Protein AF-A0A940A570-F1 (afdb_monomer_lite)

Secondary structure (DSSP, 8-state):
----------------HHHHHHHHHHHHHHHHGGGT--HHHHS-TTSEE---B---TTSSSPPPTTEEEEEEES-GGGS-HHHHHHHHHHHHHHHHHHSGGG-EEEEESSS--EEEEE--S-----SSSEEEEEEEEETTEEEEEEEEEEEE---BSS---SSEEEEEEEEEE--S---

pLDDT: mean 75.11, std 15.52, range [36.69, 96.06]

Foldseek 3Di:
DDDDDDDPPPPPPPQPPVNVVVVVQVQLCVLCVVLQFRCVLVDQPQWAWAPFADPDPPDPDDADSNKTWTFNAADLVVDQLVSVFVSQLSVLVRNLVQADVSWKFFFDDPVSLAGHDIDPDRDGDPDSWDKTWMWGDGPNWIKIKIKIQAKDQGDGPDPRDRITTTIMIGMDTDDDHRD

Radius of gyration: 19.51 Å; chains: 1; bounding box: 36×71×56 Å

Sequence (179 aa):
MKRILLLLVAAALVVPCSAQNKAMEKALGDKFAFAGLETAKLVPAFATEISELKTDPRSESNPMKDEAFFYTGSDITKIPAAKVQAYLQNVYAAVKKAADGGVVYKAKGYAGDQLGEQITAAPTTDKPAATVMYLYQHDGVWFNISVGHKAYYRKFTKDYGEKWIGVGITVKEMLGAVE

Structure (mmCIF, N/CA/C/O backbone):
data_AF-A0A940A570-F1
#
_entry.id   AF-A0A940A570-F1
#
loop_
_atom_site.group_PDB
_atom_site.id
_atom_site.type_symbol
_atom_site.label_atom_id
_atom_site.label_alt_id
_atom_site.label_comp_id
_atom_site.label_asym_id
_atom_site.label_entity_id
_atom_site.label_seq_id
_atom_site.pdbx_PDB_ins_code
_atom_site.Cartn_x
_atom_site.Cartn_y
_atom_site.Cartn_z
_atom_site.occupancy
_atom_site.B_iso_or_equiv
_atom_site.auth_seq_id
_atom_site.auth_comp_id
_atom_site.auth_asym_id
_atom_site.auth_atom_id
_atom_site.pdbx_PDB_model_num
ATOM 1 N N . MET A 1 1 ? 4.281 -57.295 -35.937 1.00 43.22 1 MET A N 1
ATOM 2 C CA . MET A 1 1 ? 4.458 -56.436 -34.744 1.00 43.22 1 MET A CA 1
ATOM 3 C C . MET A 1 1 ? 5.082 -55.113 -35.173 1.00 43.22 1 MET A C 1
ATOM 5 O O . MET A 1 1 ? 6.215 -55.123 -35.631 1.00 43.22 1 MET A O 1
ATOM 9 N N . LYS A 1 2 ? 4.354 -53.994 -35.079 1.00 36.69 2 LYS A N 1
ATOM 10 C CA . LYS A 1 2 ? 4.896 -52.632 -35.236 1.00 36.69 2 LYS A CA 1
ATOM 11 C C . LYS A 1 2 ? 4.314 -51.777 -34.109 1.00 36.69 2 LYS A C 1
ATOM 13 O O . LYS A 1 2 ? 3.100 -51.651 -34.005 1.00 36.69 2 LYS A O 1
ATOM 18 N N . ARG A 1 3 ? 5.188 -51.286 -33.227 1.00 46.59 3 ARG A N 1
ATOM 19 C CA . ARG A 1 3 ? 4.866 -50.368 -32.128 1.00 46.59 3 ARG A CA 1
ATOM 20 C C . ARG A 1 3 ? 4.733 -48.965 -32.719 1.00 46.59 3 ARG A C 1
ATOM 22 O O . ARG A 1 3 ? 5.679 -48.503 -33.348 1.00 46.59 3 ARG A O 1
ATOM 29 N N . ILE A 1 4 ? 3.600 -48.300 -32.513 1.00 49.91 4 ILE A N 1
ATOM 30 C CA . ILE A 1 4 ? 3.488 -46.852 -32.711 1.00 49.91 4 ILE A CA 1
ATOM 31 C C . ILE A 1 4 ? 3.259 -46.252 -31.331 1.00 49.91 4 ILE A C 1
ATOM 33 O O . ILE A 1 4 ? 2.226 -46.458 -30.699 1.00 49.91 4 ILE A O 1
ATOM 37 N N . LEU A 1 5 ? 4.303 -45.584 -30.857 1.00 45.69 5 LEU A N 1
ATOM 38 C CA . LEU A 1 5 ? 4.315 -44.761 -29.663 1.00 45.69 5 LEU A CA 1
ATOM 39 C C . LEU A 1 5 ? 3.552 -43.471 -30.004 1.00 45.69 5 LEU A C 1
ATOM 41 O O . LEU A 1 5 ? 4.035 -42.665 -30.797 1.00 45.69 5 LEU A O 1
ATOM 45 N N . LEU A 1 6 ? 2.350 -43.290 -29.458 1.00 45.78 6 LEU A N 1
ATOM 46 C CA . LEU A 1 6 ? 1.647 -42.009 -29.519 1.00 45.78 6 LEU A CA 1
ATOM 47 C C . LEU A 1 6 ? 2.243 -41.092 -28.447 1.00 45.78 6 LEU A C 1
ATOM 49 O O . LEU A 1 6 ? 2.016 -41.275 -27.253 1.00 45.78 6 LEU A O 1
ATOM 53 N N . LEU A 1 7 ? 3.054 -40.135 -28.900 1.00 43.00 7 LEU A N 1
ATOM 54 C CA . LEU A 1 7 ? 3.522 -39.003 -28.109 1.00 43.00 7 LEU A CA 1
ATOM 55 C C . LEU A 1 7 ? 2.316 -38.168 -27.661 1.00 43.00 7 LEU A C 1
ATOM 57 O O . LEU A 1 7 ? 1.596 -37.608 -28.486 1.00 43.00 7 LEU A O 1
ATOM 61 N N . LEU A 1 8 ? 2.124 -38.065 -26.347 1.00 44.16 8 LEU A N 1
ATOM 62 C CA . LEU A 1 8 ? 1.269 -37.054 -25.739 1.00 44.16 8 LEU A CA 1
ATOM 63 C C . LEU A 1 8 ? 1.893 -35.683 -26.013 1.00 44.16 8 LEU A C 1
ATOM 65 O O . LEU A 1 8 ? 2.905 -35.318 -25.416 1.00 44.16 8 LEU A O 1
ATOM 69 N N . VAL A 1 9 ? 1.291 -34.922 -26.925 1.00 46.56 9 VAL A N 1
ATOM 70 C CA . VAL A 1 9 ? 1.522 -33.481 -27.006 1.00 46.56 9 VAL A CA 1
ATOM 71 C C . VAL A 1 9 ? 0.970 -32.899 -25.712 1.00 46.56 9 VAL A C 1
ATOM 73 O O . VAL A 1 9 ? -0.244 -32.819 -25.525 1.00 46.56 9 VAL A O 1
ATOM 76 N N . ALA A 1 10 ? 1.863 -32.532 -24.795 1.00 44.78 10 ALA A N 1
ATOM 77 C CA . ALA A 1 10 ? 1.522 -31.646 -23.700 1.00 44.78 10 ALA A CA 1
ATOM 78 C C . ALA A 1 10 ? 1.070 -30.327 -24.333 1.00 44.78 10 ALA A C 1
ATOM 80 O O . ALA A 1 10 ? 1.887 -29.500 -24.737 1.00 44.78 10 ALA A O 1
ATOM 81 N N . ALA A 1 11 ? -0.243 -30.165 -24.486 1.00 43.38 11 ALA A N 1
ATOM 82 C CA . ALA A 1 11 ? -0.837 -28.874 -24.745 1.00 43.38 11 ALA A CA 1
ATOM 83 C C . ALA A 1 11 ? -0.485 -28.004 -23.539 1.00 43.38 11 ALA A C 1
ATOM 85 O O . ALA A 1 11 ? -1.111 -28.096 -22.483 1.00 43.38 11 ALA A O 1
ATOM 86 N N . ALA A 1 12 ? 0.568 -27.201 -23.682 1.00 47.56 12 ALA A N 1
ATOM 87 C CA . ALA A 1 12 ? 0.763 -26.036 -22.848 1.00 47.56 12 ALA A CA 1
ATOM 88 C C . ALA A 1 12 ? -0.501 -25.192 -23.029 1.00 47.56 12 ALA A C 1
ATOM 90 O O . ALA A 1 12 ? -0.693 -24.550 -24.061 1.00 47.56 12 ALA A O 1
ATOM 91 N N . LEU A 1 13 ? -1.417 -25.310 -22.068 1.00 45.25 13 LEU A N 1
ATOM 92 C CA . LEU A 1 13 ? -2.619 -24.505 -21.975 1.00 45.25 13 LEU A CA 1
ATOM 93 C C . LEU A 1 13 ? -2.161 -23.051 -21.936 1.00 45.25 13 LEU A C 1
ATOM 95 O O . LEU A 1 13 ? -1.682 -22.563 -20.914 1.00 45.25 13 LEU A O 1
ATOM 99 N N . VAL A 1 14 ? -2.268 -22.378 -23.079 1.00 50.41 14 VAL A N 1
A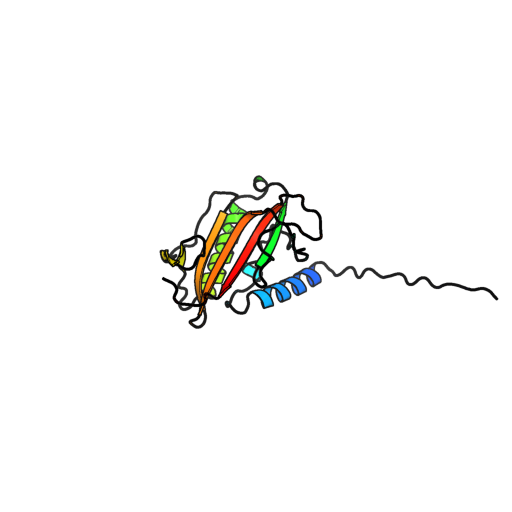TOM 100 C CA . VAL A 1 14 ? -2.127 -20.933 -23.183 1.00 50.41 14 VAL A CA 1
ATOM 101 C C . VAL A 1 14 ? -3.327 -20.364 -22.443 1.00 50.41 14 VAL A C 1
ATOM 103 O O . VAL A 1 14 ? -4.406 -20.204 -23.010 1.00 50.41 14 VAL A O 1
ATOM 106 N N . VAL A 1 15 ? -3.178 -20.156 -21.136 1.00 50.56 15 VAL A N 1
ATOM 107 C CA . VAL A 1 15 ? -4.198 -19.473 -20.352 1.00 50.56 15 VAL A CA 1
ATOM 108 C C . VAL A 1 15 ? -4.300 -18.065 -20.940 1.00 50.56 15 VAL A C 1
ATOM 110 O O . VAL A 1 15 ? -3.288 -17.361 -20.997 1.00 50.56 15 VAL A O 1
ATOM 113 N N . PRO A 1 16 ? -5.473 -17.640 -21.438 1.00 54.00 16 PRO A N 1
ATOM 114 C CA . PRO A 1 16 ? -5.619 -16.292 -21.956 1.00 54.00 16 PRO A CA 1
ATOM 115 C C . PRO A 1 16 ? -5.261 -15.296 -20.848 1.00 54.00 16 PRO A C 1
ATOM 117 O O . PRO A 1 16 ? -5.681 -15.452 -19.703 1.00 54.00 16 PRO A O 1
ATOM 120 N N . CYS A 1 17 ? -4.492 -14.264 -21.197 1.00 50.47 17 CYS A N 1
ATOM 121 C CA . CYS A 1 17 ? -3.966 -13.257 -20.267 1.00 50.47 17 CYS A CA 1
ATOM 122 C C . CYS A 1 17 ? -5.061 -12.644 -19.361 1.00 50.47 17 CYS A C 1
ATOM 124 O O . CYS A 1 17 ? -4.836 -12.360 -18.189 1.00 50.47 17 CYS A O 1
ATOM 126 N N . SER A 1 18 ? -6.298 -12.537 -19.862 1.00 56.06 18 SER A N 1
ATOM 127 C CA . SER A 1 18 ? -7.466 -12.092 -19.091 1.00 56.06 18 SER A CA 1
ATOM 128 C C . SER A 1 18 ? -7.918 -13.075 -18.001 1.00 56.06 18 SER A C 1
ATOM 130 O O . SER A 1 18 ? -8.376 -12.642 -16.945 1.00 56.06 18 SER A O 1
ATOM 132 N N . ALA A 1 19 ? -7.793 -14.385 -18.221 1.00 58.69 19 ALA A N 1
ATOM 133 C CA . ALA A 1 19 ? -8.093 -15.406 -17.219 1.00 58.69 19 ALA A CA 1
ATOM 134 C C . ALA A 1 19 ? -6.992 -15.493 -16.154 1.00 58.69 19 ALA A C 1
ATOM 136 O O . ALA A 1 19 ? -7.302 -15.659 -14.975 1.00 58.69 19 ALA A O 1
ATOM 137 N N . GLN A 1 20 ? -5.729 -15.304 -16.550 1.00 55.19 20 GLN A N 1
ATOM 138 C CA . GLN A 1 20 ? -4.604 -15.213 -15.618 1.00 55.19 20 GLN A CA 1
ATOM 139 C C . GLN A 1 20 ? -4.742 -13.987 -14.702 1.00 55.19 20 GLN A C 1
ATOM 141 O O . GLN A 1 20 ? -4.625 -14.130 -13.488 1.00 55.19 20 GLN A O 1
ATOM 146 N N . ASN A 1 21 ? -5.103 -12.822 -15.253 1.00 56.97 21 ASN A N 1
ATOM 147 C CA . ASN A 1 21 ? -5.333 -11.609 -14.462 1.00 56.97 21 ASN A CA 1
ATOM 148 C C . ASN A 1 21 ? -6.483 -11.775 -13.462 1.00 56.97 21 ASN A C 1
ATOM 150 O O . ASN A 1 21 ? -6.321 -11.428 -12.301 1.00 56.97 21 ASN A O 1
ATOM 154 N N . LYS A 1 22 ? -7.612 -12.376 -13.861 1.00 61.47 22 LYS A N 1
ATOM 155 C CA . LYS A 1 22 ? -8.738 -12.617 -12.938 1.00 61.47 22 LYS A CA 1
ATOM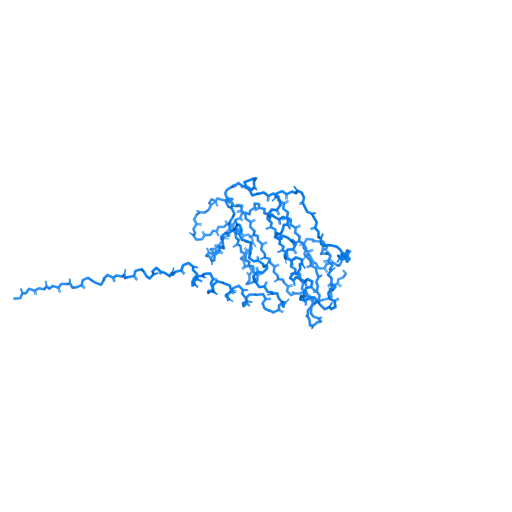 156 C C . LYS A 1 22 ? -8.403 -13.603 -11.818 1.00 61.47 22 LYS A C 1
ATOM 158 O O . LYS A 1 22 ? -8.814 -13.406 -10.677 1.00 61.47 22 LYS A O 1
ATOM 163 N N . ALA A 1 23 ? -7.680 -14.679 -12.131 1.00 64.31 23 ALA A N 1
ATOM 164 C CA . ALA A 1 23 ? -7.249 -15.645 -11.120 1.00 64.31 23 ALA A CA 1
ATOM 165 C C . ALA A 1 23 ? -6.284 -15.003 -10.107 1.00 64.31 23 ALA A C 1
ATOM 167 O O . ALA A 1 23 ? -6.372 -15.264 -8.909 1.00 64.31 23 ALA A O 1
ATOM 168 N N . MET A 1 24 ? -5.410 -14.124 -10.592 1.00 63.41 24 MET A N 1
ATOM 169 C CA . MET A 1 24 ? -4.444 -13.371 -9.800 1.00 63.41 24 MET A CA 1
ATOM 170 C C . MET A 1 24 ? -5.109 -12.290 -8.937 1.00 63.41 24 MET A C 1
ATOM 172 O O . MET A 1 24 ? -4.829 -12.204 -7.745 1.00 63.41 24 MET A O 1
ATOM 176 N N . GLU A 1 25 ? -6.070 -11.544 -9.492 1.00 64.88 25 GLU A N 1
ATOM 177 C CA . GLU A 1 25 ? -6.907 -10.592 -8.749 1.00 64.88 25 GLU A CA 1
ATOM 178 C C . GLU A 1 25 ? -7.621 -11.265 -7.574 1.00 64.88 25 GLU A C 1
ATOM 180 O O . GLU A 1 25 ? -7.672 -10.693 -6.483 1.00 64.88 25 GLU A O 1
ATOM 185 N N . LYS A 1 26 ? -8.122 -12.493 -7.776 1.00 66.88 26 LYS A N 1
ATOM 186 C CA . LYS A 1 26 ? -8.740 -13.298 -6.718 1.00 66.88 26 LYS A CA 1
ATOM 187 C C . LYS A 1 26 ? -7.722 -13.741 -5.663 1.00 66.88 26 LYS A C 1
ATOM 189 O O . LYS A 1 26 ? -7.975 -13.551 -4.482 1.00 66.88 26 LYS A O 1
ATOM 194 N N . ALA A 1 27 ? -6.567 -14.269 -6.073 1.00 74.06 27 ALA A N 1
ATOM 195 C CA . ALA A 1 27 ? -5.537 -14.737 -5.143 1.00 74.06 27 ALA A CA 1
ATOM 196 C C . ALA A 1 27 ? -4.946 -13.602 -4.291 1.00 74.06 27 ALA A C 1
ATOM 198 O O . ALA A 1 27 ? -4.737 -13.778 -3.095 1.00 74.06 27 ALA A O 1
ATOM 199 N N . LEU A 1 28 ? -4.703 -12.427 -4.880 1.00 73.56 28 LEU A N 1
ATOM 200 C CA . LEU A 1 28 ? -4.370 -11.224 -4.117 1.00 73.56 28 LEU A CA 1
ATOM 201 C C . LEU A 1 28 ? -5.545 -10.781 -3.243 1.00 73.56 28 LEU A C 1
ATOM 203 O O . LEU A 1 28 ? -5.323 -10.290 -2.140 1.00 73.56 28 LEU A O 1
ATOM 207 N N . GLY A 1 29 ? -6.780 -10.915 -3.746 1.00 75.25 29 GLY A N 1
ATOM 208 C CA . GLY A 1 29 ? -8.014 -10.594 -3.024 1.00 75.25 29 GLY A CA 1
ATOM 209 C C . GLY A 1 29 ? -8.040 -11.287 -1.679 1.00 75.25 29 GLY A C 1
ATOM 210 O O . GLY A 1 29 ? -8.153 -10.641 -0.641 1.00 75.25 29 GLY A O 1
ATOM 211 N N . ASP A 1 30 ? -7.793 -12.589 -1.711 1.00 79.88 30 ASP A N 1
ATOM 212 C CA . ASP A 1 30 ? -7.731 -13.432 -0.526 1.00 79.88 30 ASP A CA 1
ATOM 213 C C . ASP A 1 30 ? -6.593 -13.016 0.432 1.00 79.88 30 ASP A C 1
ATOM 215 O O . ASP A 1 30 ? -6.745 -13.150 1.645 1.00 79.88 30 ASP A O 1
ATOM 219 N N . LYS A 1 31 ? -5.474 -12.462 -0.073 1.00 80.44 31 LYS A N 1
ATOM 220 C CA . LYS A 1 31 ? -4.357 -11.991 0.773 1.00 80.44 31 LYS A CA 1
ATOM 221 C C . LYS A 1 31 ? -4.689 -10.752 1.591 1.00 80.44 31 LYS A C 1
ATOM 223 O O . LYS A 1 31 ? -4.107 -10.602 2.652 1.00 80.44 31 LYS A O 1
ATOM 228 N N . PHE A 1 32 ? -5.548 -9.856 1.106 1.00 88.00 32 PHE A N 1
ATOM 229 C CA . PHE A 1 32 ? -5.794 -8.556 1.752 1.00 88.00 32 PHE A CA 1
ATOM 230 C C . PHE A 1 32 ? -7.240 -8.358 2.218 1.00 88.00 32 PHE A C 1
ATOM 232 O O . PHE A 1 32 ? -7.543 -7.347 2.853 1.00 88.00 32 PHE A O 1
ATOM 239 N N . ALA A 1 33 ? -8.124 -9.324 1.948 1.00 88.12 33 ALA A N 1
ATOM 240 C CA . ALA A 1 33 ? -9.530 -9.277 2.342 1.00 88.12 33 ALA A CA 1
ATOM 241 C C . ALA A 1 33 ? -9.722 -9.086 3.852 1.00 88.12 33 ALA A C 1
ATOM 243 O O . ALA A 1 33 ? -10.652 -8.397 4.257 1.00 88.12 33 ALA A O 1
ATOM 244 N N . PHE A 1 34 ? -8.822 -9.638 4.674 1.00 88.31 34 PHE A N 1
ATOM 245 C CA . PHE A 1 34 ? -8.877 -9.504 6.134 1.00 88.31 34 PHE A CA 1
ATOM 246 C C . PHE A 1 34 ? -8.730 -8.053 6.625 1.00 88.31 34 PHE A C 1
ATOM 248 O O . PHE A 1 34 ? -9.115 -7.753 7.747 1.00 88.31 34 PHE A O 1
ATOM 255 N N . ALA A 1 35 ? -8.185 -7.162 5.792 1.00 90.38 35 ALA A N 1
ATOM 256 C CA . ALA A 1 35 ? -7.993 -5.748 6.095 1.00 90.38 35 ALA A CA 1
ATOM 257 C C . ALA A 1 35 ? -8.973 -4.839 5.320 1.00 90.38 35 ALA A C 1
ATOM 259 O O . ALA A 1 35 ? -8.769 -3.630 5.228 1.00 90.38 35 ALA A O 1
ATOM 260 N N . GLY A 1 36 ? -10.004 -5.416 4.690 1.00 89.81 36 GLY A N 1
ATOM 261 C CA . GLY A 1 36 ? -11.023 -4.668 3.946 1.00 89.81 36 GLY A CA 1
ATOM 262 C C . GLY A 1 36 ? -10.545 -4.061 2.620 1.00 89.81 36 GLY A C 1
ATOM 263 O O . GLY A 1 36 ? -11.228 -3.210 2.046 1.00 89.81 36 GLY A O 1
ATOM 264 N N . LEU A 1 37 ? -9.373 -4.460 2.110 1.00 91.44 37 LEU A N 1
ATOM 265 C CA . LEU A 1 37 ? -8.761 -3.823 0.942 1.00 91.44 37 LEU A CA 1
ATOM 266 C C . LEU A 1 37 ? -9.160 -4.476 -0.388 1.00 91.44 37 LEU A C 1
ATOM 268 O O . LEU A 1 37 ? -8.940 -5.662 -0.629 1.00 91.44 37 LEU A O 1
ATOM 272 N N . GLU A 1 38 ? -9.656 -3.650 -1.312 1.00 84.31 38 GLU A N 1
ATOM 273 C CA . GLU A 1 38 ? -9.938 -4.051 -2.693 1.00 84.31 38 GLU A CA 1
ATOM 274 C C . GLU A 1 38 ? -8.667 -4.104 -3.548 1.00 84.31 38 GLU A C 1
ATOM 276 O O . GLU A 1 38 ? -7.980 -3.102 -3.773 1.00 84.31 38 GLU A O 1
ATOM 281 N N . THR A 1 39 ? -8.390 -5.264 -4.134 1.00 80.12 39 THR A N 1
ATOM 282 C CA . THR A 1 39 ? -7.121 -5.510 -4.831 1.00 80.12 39 THR A CA 1
ATOM 283 C C . THR A 1 39 ? -6.954 -4.801 -6.150 1.00 80.12 39 THR A C 1
ATOM 285 O O . THR A 1 39 ? -5.831 -4.433 -6.489 1.00 80.12 39 THR A O 1
ATOM 288 N N . ALA A 1 40 ? -8.043 -4.499 -6.855 1.00 79.19 40 ALA A N 1
ATOM 289 C CA . ALA A 1 40 ? -7.986 -3.709 -8.083 1.00 79.19 40 ALA A CA 1
ATOM 290 C C . ALA A 1 40 ? -7.322 -2.333 -7.870 1.00 79.19 40 ALA A C 1
ATOM 292 O O . ALA A 1 40 ? -6.810 -1.735 -8.814 1.00 79.19 40 ALA A O 1
ATOM 293 N N . LYS A 1 41 ? -7.317 -1.817 -6.632 1.00 83.56 41 LYS A N 1
ATOM 294 C CA . LYS A 1 41 ? -6.649 -0.561 -6.267 1.00 83.56 41 LYS A CA 1
ATOM 295 C C . LYS A 1 41 ? -5.196 -0.743 -5.832 1.00 83.56 41 LYS A C 1
ATOM 297 O O . LYS A 1 41 ? -4.435 0.222 -5.878 1.00 83.56 41 LYS A O 1
ATOM 302 N N . LEU A 1 42 ? -4.826 -1.956 -5.428 1.00 86.25 42 LEU A N 1
ATOM 303 C CA . LEU A 1 42 ? -3.485 -2.320 -4.975 1.00 86.25 42 LEU A CA 1
ATOM 304 C C . LEU A 1 42 ? -2.600 -2.842 -6.110 1.00 86.25 42 LEU A C 1
ATOM 306 O O . L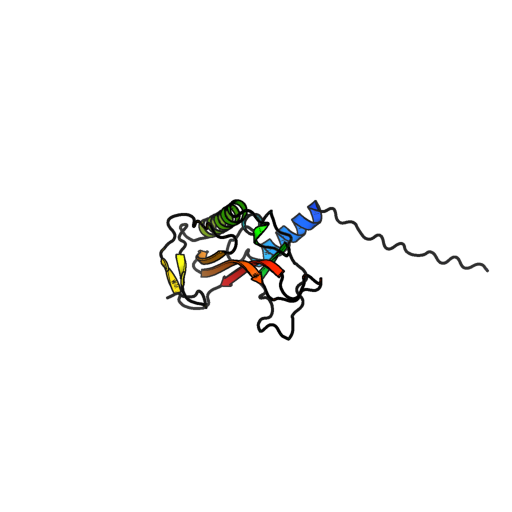EU A 1 42 ? -1.386 -2.809 -5.977 1.00 86.25 42 LEU A O 1
ATOM 310 N N . VAL A 1 43 ? -3.164 -3.289 -7.235 1.00 85.94 43 VAL A N 1
ATOM 311 C CA . VAL A 1 43 ? -2.371 -3.724 -8.394 1.00 85.94 43 VAL A CA 1
ATOM 312 C C . VAL A 1 43 ? -1.937 -2.508 -9.229 1.00 85.94 43 VAL A C 1
ATOM 314 O O . VAL A 1 43 ? -2.777 -1.852 -9.852 1.00 85.94 43 VAL A O 1
ATOM 317 N N . PRO A 1 44 ? -0.634 -2.178 -9.301 1.00 86.75 44 PRO A N 1
ATOM 318 C CA . PRO A 1 44 ? -0.151 -1.115 -10.177 1.00 86.75 44 PRO A CA 1
ATOM 319 C C . PRO A 1 44 ? -0.263 -1.518 -11.656 1.00 86.75 44 PRO A C 1
ATOM 321 O O . PRO A 1 44 ? 0.423 -2.422 -12.124 1.00 86.75 44 PRO A O 1
ATOM 324 N N . ALA A 1 45 ? -1.049 -0.772 -12.439 1.00 85.06 45 ALA A N 1
ATOM 325 C CA . ALA A 1 45 ? -1.261 -1.025 -13.874 1.00 85.06 45 ALA A CA 1
ATOM 326 C C . ALA A 1 45 ? 0.004 -0.901 -14.757 1.00 85.06 45 ALA A C 1
ATOM 328 O O . ALA A 1 45 ? -0.027 -1.217 -15.944 1.00 85.06 45 ALA A O 1
ATOM 329 N N . PHE A 1 46 ? 1.108 -0.390 -14.208 1.00 83.62 46 PHE A N 1
ATOM 330 C CA . PHE A 1 46 ? 2.392 -0.229 -14.899 1.00 83.62 46 PHE A CA 1
ATOM 331 C C . PHE A 1 46 ? 3.434 -1.285 -14.503 1.00 83.62 46 PHE A C 1
ATOM 333 O O . PHE A 1 46 ? 4.597 -1.148 -14.879 1.00 83.62 46 PHE A O 1
ATOM 340 N N . ALA A 1 47 ? 3.046 -2.303 -13.738 1.00 83.44 47 ALA A N 1
ATOM 341 C CA . ALA A 1 47 ? 3.944 -3.345 -13.264 1.00 83.44 47 ALA A CA 1
ATOM 342 C C . ALA A 1 47 ? 3.381 -4.741 -13.561 1.00 83.44 47 ALA A C 1
ATOM 344 O O . ALA A 1 47 ? 2.204 -4.909 -13.870 1.00 83.44 47 ALA A O 1
ATOM 345 N N . THR A 1 48 ? 4.235 -5.753 -13.464 1.00 81.56 48 THR A N 1
ATOM 346 C CA . THR A 1 48 ? 3.864 -7.168 -13.587 1.00 81.56 48 THR A CA 1
ATOM 347 C C . THR A 1 48 ? 4.004 -7.835 -12.230 1.00 81.56 48 THR A C 1
ATOM 349 O O . THR A 1 48 ? 5.084 -7.773 -11.650 1.00 81.56 48 THR A O 1
ATOM 352 N N . GLU A 1 49 ? 2.955 -8.473 -11.715 1.00 76.19 49 GLU A N 1
ATOM 353 C CA . GLU A 1 49 ? 3.056 -9.204 -10.447 1.00 76.19 49 GLU A CA 1
ATOM 354 C C . GLU A 1 49 ? 4.118 -10.307 -10.514 1.00 76.19 49 GLU A C 1
ATOM 356 O O . GLU A 1 49 ? 4.293 -10.978 -11.535 1.00 76.19 49 GLU A O 1
ATOM 361 N N . ILE A 1 50 ? 4.823 -10.494 -9.402 1.00 75.88 50 ILE A N 1
ATOM 362 C CA . ILE A 1 50 ? 5.776 -11.576 -9.207 1.00 75.88 50 ILE A CA 1
ATOM 363 C C . ILE A 1 50 ? 5.180 -12.562 -8.201 1.00 75.88 50 ILE A C 1
ATOM 365 O O . ILE A 1 50 ? 5.296 -12.392 -6.989 1.00 75.88 50 ILE A O 1
ATOM 369 N N . SER A 1 51 ? 4.536 -13.607 -8.711 1.00 62.66 51 SER A N 1
ATOM 370 C CA . SER A 1 51 ? 3.869 -14.633 -7.899 1.00 62.66 51 SER A CA 1
ATOM 371 C C . SER A 1 51 ? 4.804 -15.761 -7.437 1.00 62.66 51 SER A C 1
ATOM 373 O O . SER A 1 51 ? 4.457 -16.525 -6.542 1.00 62.66 51 SER A O 1
ATOM 375 N N . GLU A 1 52 ? 6.002 -15.873 -8.019 1.00 63.38 52 GLU A N 1
ATOM 376 C CA . GLU A 1 52 ? 6.939 -16.983 -7.794 1.00 63.38 52 GLU A CA 1
ATOM 377 C C . GLU A 1 52 ? 8.157 -16.559 -6.958 1.00 63.38 52 GLU A C 1
ATOM 379 O O . GLU A 1 52 ? 9.310 -16.591 -7.409 1.00 63.38 52 GLU A O 1
ATOM 384 N N . LEU A 1 53 ? 7.908 -16.140 -5.720 1.00 58.22 53 LEU A N 1
ATOM 385 C CA . LEU A 1 53 ? 8.964 -15.878 -4.745 1.00 58.22 53 LEU A CA 1
ATOM 386 C C . LEU A 1 53 ? 9.673 -17.188 -4.378 1.00 58.22 53 LEU A C 1
ATOM 388 O O . LEU A 1 53 ? 9.038 -18.141 -3.931 1.00 58.22 53 LEU A O 1
ATOM 392 N N . LYS A 1 54 ? 11.001 -17.224 -4.520 1.00 52.66 54 LYS A N 1
ATOM 393 C CA . LYS A 1 54 ? 11.822 -18.200 -3.798 1.00 52.66 54 LYS A CA 1
ATOM 394 C C . LYS A 1 54 ? 12.311 -17.528 -2.533 1.00 52.66 54 LYS A C 1
ATOM 396 O O . LYS A 1 54 ? 12.763 -16.390 -2.567 1.00 52.66 54 LYS A O 1
ATOM 401 N N . THR A 1 55 ? 12.267 -18.244 -1.426 1.00 50.09 55 THR A N 1
ATOM 402 C CA . THR A 1 55 ? 13.012 -17.863 -0.233 1.00 50.09 55 THR A CA 1
ATOM 403 C C . THR A 1 55 ? 14.506 -17.830 -0.580 1.00 50.09 55 THR A C 1
ATOM 405 O O . THR A 1 55 ? 15.090 -18.867 -0.897 1.00 50.09 55 THR A O 1
ATOM 408 N N . ASP A 1 56 ? 15.128 -16.639 -0.598 1.00 44.66 56 ASP A N 1
ATOM 409 C CA . ASP A 1 56 ? 16.593 -16.535 -0.621 1.00 44.66 56 ASP A CA 1
ATOM 410 C C . ASP A 1 56 ? 17.085 -16.822 0.803 1.00 44.66 56 ASP A C 1
ATOM 412 O O . ASP A 1 56 ? 16.768 -16.040 1.702 1.00 44.66 56 ASP A O 1
ATOM 416 N N . PRO A 1 57 ? 17.872 -17.885 1.037 1.00 43.94 57 PRO A N 1
ATOM 417 C CA . PRO A 1 57 ? 18.431 -18.174 2.357 1.00 43.94 57 PRO A CA 1
ATOM 418 C C . PRO A 1 57 ? 19.392 -17.085 2.872 1.00 43.94 57 PRO A C 1
ATOM 420 O O . PRO A 1 57 ? 19.781 -17.126 4.034 1.00 43.94 57 PRO A O 1
ATOM 423 N N . ARG A 1 58 ? 19.788 -16.118 2.029 1.00 43.97 58 ARG A N 1
ATOM 424 C CA . ARG A 1 58 ? 20.599 -14.945 2.398 1.00 43.97 58 ARG A CA 1
ATOM 425 C C . ARG A 1 58 ? 19.769 -13.685 2.645 1.00 43.97 58 ARG A C 1
ATOM 427 O O . ARG A 1 58 ? 20.327 -12.688 3.090 1.00 43.97 58 ARG A O 1
ATOM 434 N N . SER A 1 59 ? 18.475 -13.681 2.315 1.00 49.53 59 SER A N 1
ATOM 435 C CA . SER A 1 59 ? 17.609 -12.551 2.651 1.00 49.53 59 SER A CA 1
ATOM 436 C C . SER A 1 59 ? 17.038 -12.762 4.048 1.00 49.53 59 SER A C 1
ATOM 438 O O . SER A 1 59 ? 16.415 -13.786 4.304 1.00 49.53 59 SER A O 1
ATOM 440 N N . GLU A 1 60 ? 17.226 -11.789 4.936 1.00 43.09 60 GLU A N 1
ATOM 441 C CA . GLU A 1 60 ? 16.852 -11.863 6.360 1.00 43.09 60 GLU A CA 1
ATOM 442 C C . GLU A 1 60 ? 15.339 -12.017 6.628 1.00 43.09 60 GLU A C 1
ATOM 444 O O . GLU A 1 60 ? 14.916 -12.131 7.773 1.00 43.09 60 GLU A O 1
ATOM 449 N N . SER A 1 61 ? 14.494 -12.020 5.596 1.00 53.12 61 SER A N 1
ATOM 450 C CA . SER A 1 61 ? 13.043 -12.144 5.736 1.00 53.12 61 SER A CA 1
ATOM 451 C C . SER A 1 61 ? 12.459 -13.004 4.624 1.00 53.12 61 SER A C 1
ATOM 453 O O . SER A 1 61 ? 12.507 -12.638 3.449 1.00 53.12 61 SER A O 1
ATOM 455 N N . ASN A 1 62 ? 11.867 -14.136 5.011 1.00 56.06 62 ASN A N 1
ATOM 456 C CA . ASN A 1 62 ? 10.910 -14.836 4.162 1.00 56.06 62 ASN A CA 1
ATOM 457 C C . ASN A 1 62 ? 9.771 -13.859 3.819 1.00 56.06 62 ASN A C 1
ATOM 459 O O . ASN A 1 62 ? 9.360 -13.111 4.711 1.00 56.06 62 ASN A O 1
ATOM 463 N N . PRO A 1 63 ? 9.258 -13.850 2.575 1.00 59.34 63 PRO A N 1
ATOM 464 C CA . PRO A 1 63 ? 8.119 -13.009 2.239 1.00 59.34 63 PRO A CA 1
ATOM 465 C C . PRO A 1 63 ? 6.942 -13.354 3.150 1.00 59.34 63 PRO A C 1
ATOM 467 O O . PRO A 1 63 ? 6.640 -14.535 3.369 1.00 59.34 63 PRO A O 1
ATOM 470 N N . MET A 1 64 ? 6.315 -12.328 3.718 1.00 65.94 64 MET A N 1
ATOM 471 C CA . MET A 1 64 ? 5.164 -12.529 4.594 1.00 65.94 64 MET A CA 1
ATOM 472 C C . MET A 1 64 ? 3.948 -12.977 3.762 1.00 65.94 64 MET A C 1
ATOM 474 O O . MET A 1 64 ? 3.882 -12.748 2.552 1.00 65.94 64 MET A O 1
ATOM 478 N N . LYS A 1 65 ? 2.985 -13.675 4.383 1.00 67.12 65 LYS A N 1
ATOM 479 C CA . LYS A 1 65 ? 1.791 -14.192 3.671 1.00 67.12 65 LYS A CA 1
ATOM 480 C C . LYS A 1 65 ? 0.938 -13.074 3.059 1.00 67.12 65 LYS A C 1
ATOM 482 O O . LYS A 1 65 ? 0.239 -13.291 2.073 1.00 67.12 65 LYS A O 1
ATOM 487 N N . ASP A 1 66 ? 1.036 -11.902 3.652 1.00 76.88 66 ASP A N 1
ATOM 488 C CA . ASP A 1 66 ? 0.378 -10.640 3.358 1.00 76.88 66 ASP A CA 1
ATOM 489 C C . ASP A 1 66 ? 1.315 -9.670 2.606 1.00 76.88 66 ASP A C 1
ATOM 491 O O . ASP A 1 66 ? 1.162 -8.449 2.668 1.00 76.88 66 ASP A O 1
ATOM 495 N N . GLU A 1 67 ? 2.296 -10.211 1.874 1.00 79.88 67 GLU A N 1
ATOM 496 C CA . GLU A 1 67 ? 3.200 -9.453 1.014 1.00 79.88 67 GLU A CA 1
ATOM 497 C C . GLU A 1 67 ? 2.964 -9.773 -0.477 1.00 79.88 67 GLU A C 1
ATOM 499 O O . GLU A 1 67 ? 2.730 -10.919 -0.891 1.00 79.88 67 GLU A O 1
ATOM 504 N N . ALA A 1 68 ? 3.020 -8.738 -1.315 1.00 83.94 68 ALA A N 1
ATOM 505 C CA . ALA A 1 68 ? 2.921 -8.835 -2.767 1.00 83.94 68 ALA A CA 1
ATOM 506 C C . ALA A 1 68 ? 3.971 -7.949 -3.446 1.00 83.94 68 ALA A C 1
ATOM 508 O O . ALA A 1 68 ? 4.294 -6.860 -2.968 1.00 83.94 68 ALA A O 1
ATOM 509 N N . PHE A 1 69 ? 4.488 -8.408 -4.587 1.00 84.00 69 PHE A N 1
ATOM 510 C CA . PHE A 1 69 ? 5.543 -7.726 -5.333 1.00 84.00 69 PHE A CA 1
ATOM 511 C C . PHE A 1 69 ? 5.188 -7.599 -6.810 1.00 84.00 69 PHE A C 1
ATOM 513 O O . PHE A 1 69 ? 4.639 -8.526 -7.400 1.00 84.00 69 PHE A O 1
ATOM 520 N N . PHE A 1 70 ? 5.559 -6.477 -7.428 1.00 85.25 70 PHE A N 1
ATOM 521 C CA . PHE A 1 70 ? 5.277 -6.190 -8.832 1.00 85.25 70 PHE A CA 1
ATOM 522 C C . PHE A 1 70 ? 6.481 -5.575 -9.542 1.00 85.25 70 PHE A C 1
ATOM 524 O O . PHE A 1 70 ? 6.881 -4.454 -9.231 1.00 85.25 70 PHE A O 1
ATOM 531 N N . TYR A 1 71 ? 7.045 -6.285 -10.517 1.00 83.50 71 TYR A N 1
ATOM 532 C CA . TYR A 1 71 ? 8.185 -5.877 -11.337 1.00 83.50 71 TYR A CA 1
ATOM 533 C C . TYR A 1 71 ? 7.843 -4.697 -12.247 1.00 83.50 71 TYR A C 1
ATOM 535 O O . TYR A 1 71 ? 6.893 -4.777 -13.028 1.00 83.50 71 TYR A O 1
ATOM 543 N N . THR A 1 72 ? 8.640 -3.627 -12.196 1.00 80.38 72 THR A N 1
ATOM 544 C CA . THR A 1 72 ? 8.475 -2.449 -13.072 1.00 80.38 72 THR A CA 1
ATOM 545 C C . THR A 1 72 ? 9.603 -2.288 -14.090 1.00 80.38 72 THR A C 1
ATOM 547 O O . THR A 1 72 ? 9.525 -1.415 -14.952 1.00 80.38 72 THR A O 1
ATOM 550 N N . GLY A 1 73 ? 10.634 -3.137 -14.041 1.00 77.62 73 GLY A N 1
ATOM 551 C CA . GLY A 1 73 ? 11.790 -3.066 -14.932 1.00 77.62 73 GLY A CA 1
ATOM 552 C C . GLY A 1 73 ? 13.117 -3.023 -14.176 1.00 77.62 73 GLY A C 1
ATOM 553 O O . GLY A 1 73 ? 13.180 -3.175 -12.959 1.00 77.62 73 GLY A O 1
ATOM 554 N N . SER A 1 74 ? 14.208 -2.815 -14.909 1.00 75.44 74 SER A N 1
ATOM 555 C CA . SER A 1 74 ? 15.549 -2.636 -14.332 1.00 75.44 74 SER A CA 1
ATOM 556 C C . SER A 1 74 ? 15.872 -1.183 -13.970 1.00 75.44 74 SER A C 1
ATOM 558 O O . SER A 1 74 ? 16.873 -0.928 -13.305 1.00 75.44 74 SER A O 1
ATOM 560 N N . ASP A 1 75 ? 15.040 -0.228 -14.391 1.00 76.06 75 ASP A N 1
ATOM 561 C CA . ASP A 1 75 ? 15.310 1.202 -14.264 1.00 76.06 75 ASP A CA 1
ATOM 562 C C . ASP A 1 75 ? 14.066 1.953 -13.781 1.00 76.06 75 ASP A C 1
ATOM 564 O O . ASP A 1 75 ? 13.070 2.080 -14.495 1.00 76.06 75 ASP A O 1
ATOM 568 N N . ILE A 1 76 ? 14.153 2.476 -12.558 1.00 70.88 76 ILE A N 1
ATOM 569 C CA . ILE A 1 76 ? 13.065 3.196 -11.893 1.00 70.88 76 ILE A CA 1
ATOM 570 C C . ILE A 1 76 ? 12.714 4.513 -12.584 1.00 70.88 76 ILE A C 1
ATOM 572 O O . ILE A 1 76 ? 11.573 4.963 -12.507 1.00 70.88 76 ILE A O 1
ATOM 576 N N . THR A 1 77 ? 13.674 5.120 -13.283 1.00 72.62 77 THR A N 1
ATOM 577 C CA . THR A 1 77 ? 13.495 6.421 -13.939 1.00 72.62 77 THR A CA 1
ATOM 578 C C . THR A 1 77 ? 12.659 6.320 -15.213 1.00 72.62 77 THR A C 1
ATOM 580 O O . THR A 1 77 ? 12.103 7.318 -15.666 1.00 72.62 77 THR A O 1
ATOM 583 N N . LYS A 1 78 ? 12.486 5.106 -15.755 1.00 79.00 78 LYS A N 1
ATOM 584 C CA . LYS A 1 78 ? 11.618 4.842 -16.913 1.00 79.00 78 LYS A CA 1
ATOM 585 C C . LYS A 1 78 ? 10.129 4.872 -16.576 1.00 79.00 78 LYS A C 1
ATOM 587 O O . LYS A 1 78 ? 9.309 4.920 -17.492 1.00 79.00 78 LYS A O 1
ATOM 592 N N . ILE A 1 79 ? 9.762 4.849 -15.294 1.00 82.06 79 ILE A N 1
ATOM 593 C CA . ILE A 1 79 ? 8.372 4.986 -14.858 1.00 82.06 79 ILE A CA 1
ATOM 594 C C . ILE A 1 79 ? 8.089 6.469 -14.577 1.00 82.06 79 ILE A C 1
ATOM 596 O O . ILE A 1 79 ? 8.686 7.035 -13.661 1.00 82.06 79 ILE A O 1
ATOM 600 N N . PRO A 1 80 ? 7.166 7.118 -15.315 1.00 83.62 80 PRO A N 1
ATOM 601 C CA . PRO A 1 80 ? 6.819 8.512 -15.062 1.00 83.62 80 PRO A CA 1
ATOM 602 C C . PRO A 1 80 ? 6.330 8.720 -13.624 1.00 83.62 80 PRO A C 1
ATOM 604 O O . PRO A 1 80 ? 5.445 7.991 -13.169 1.00 83.62 80 PRO A O 1
ATOM 607 N N . ALA A 1 81 ? 6.826 9.759 -12.943 1.00 82.19 81 ALA A N 1
ATOM 608 C CA . ALA A 1 81 ? 6.429 10.088 -11.569 1.00 82.19 81 ALA A CA 1
ATOM 609 C C . ALA A 1 81 ? 4.903 10.225 -11.416 1.00 82.19 81 ALA A C 1
ATOM 611 O O . ALA A 1 81 ? 4.336 9.747 -10.441 1.00 82.19 81 ALA A O 1
ATOM 612 N N . ALA A 1 82 ? 4.211 10.757 -12.432 1.00 84.00 82 ALA A N 1
ATOM 613 C CA . ALA A 1 82 ? 2.751 10.853 -12.454 1.00 84.00 82 ALA A CA 1
ATOM 614 C C . ALA A 1 82 ? 2.037 9.488 -12.354 1.00 84.00 82 ALA A C 1
ATOM 616 O O . ALA A 1 82 ? 0.982 9.396 -11.730 1.00 84.00 82 ALA A O 1
ATOM 617 N N . LYS A 1 83 ? 2.605 8.413 -12.927 1.00 86.56 83 LYS A N 1
ATOM 618 C CA . LYS A 1 83 ? 2.037 7.058 -12.806 1.00 86.56 83 LYS A CA 1
ATOM 619 C C . LYS A 1 83 ? 2.218 6.502 -11.397 1.00 86.56 83 LYS A C 1
ATOM 621 O O . LYS A 1 83 ? 1.285 5.912 -10.858 1.00 86.56 83 LYS A O 1
ATOM 626 N N . VAL A 1 84 ? 3.392 6.721 -10.800 1.00 84.12 84 VAL A N 1
ATOM 627 C CA . VAL A 1 84 ? 3.668 6.338 -9.406 1.00 84.12 84 VAL A CA 1
ATOM 628 C C . VAL A 1 84 ? 2.734 7.100 -8.467 1.00 84.12 84 VAL A C 1
ATOM 630 O O . VAL A 1 84 ? 2.081 6.493 -7.625 1.00 84.12 84 VAL A O 1
ATOM 633 N N . GLN A 1 85 ? 2.587 8.407 -8.679 1.00 85.81 85 GLN A N 1
ATOM 634 C CA . GLN A 1 85 ? 1.697 9.272 -7.916 1.00 85.81 85 GLN A CA 1
ATOM 635 C C . GLN A 1 85 ? 0.233 8.819 -7.989 1.00 85.81 85 GLN A C 1
ATOM 637 O O . GLN A 1 85 ? -0.411 8.661 -6.954 1.00 85.81 85 GLN A O 1
ATOM 642 N N . ALA A 1 86 ? -0.285 8.561 -9.193 1.00 87.94 86 ALA A N 1
ATOM 643 C CA . ALA A 1 86 ? -1.651 8.073 -9.377 1.00 87.94 86 ALA A CA 1
ATOM 644 C C . ALA A 1 86 ? -1.881 6.726 -8.672 1.00 87.94 86 ALA A C 1
ATOM 646 O O . ALA A 1 86 ? -2.931 6.498 -8.073 1.00 87.94 86 ALA A O 1
ATOM 647 N N . TYR A 1 87 ? -0.885 5.840 -8.694 1.00 88.81 87 TYR A N 1
ATOM 648 C CA . TYR A 1 87 ? -0.952 4.577 -7.970 1.00 88.81 87 TYR A CA 1
ATOM 649 C C . TYR A 1 87 ? -0.977 4.766 -6.447 1.00 88.81 87 TYR A C 1
ATOM 651 O O . TYR A 1 87 ? -1.846 4.198 -5.790 1.00 88.81 87 TYR A O 1
ATOM 659 N N . LEU A 1 88 ? -0.117 5.614 -5.877 1.00 87.56 88 LEU A N 1
ATOM 660 C CA . LEU A 1 88 ? -0.145 5.901 -4.435 1.00 87.56 88 LEU A CA 1
ATOM 661 C C . LEU A 1 88 ? -1.469 6.548 -3.996 1.00 87.56 88 LEU A C 1
ATOM 663 O O . LEU A 1 88 ? -1.979 6.242 -2.919 1.00 87.56 88 LEU A O 1
ATOM 667 N N . GLN A 1 89 ? -2.067 7.388 -4.845 1.00 88.25 89 GLN A N 1
ATOM 668 C CA . GLN A 1 89 ? -3.404 7.942 -4.611 1.00 88.25 89 GLN A CA 1
ATOM 669 C C . GLN A 1 89 ? -4.492 6.861 -4.625 1.00 88.25 89 GLN A C 1
ATOM 671 O O . GLN A 1 89 ? -5.391 6.903 -3.785 1.00 88.25 89 GLN A O 1
ATOM 676 N N . ASN A 1 90 ? -4.400 5.873 -5.521 1.00 89.69 90 ASN A N 1
ATOM 677 C CA . ASN A 1 90 ? -5.320 4.732 -5.542 1.00 89.69 90 ASN A CA 1
ATOM 678 C C . ASN A 1 90 ? -5.197 3.872 -4.281 1.00 89.69 90 ASN A C 1
ATOM 680 O O . ASN A 1 90 ? -6.221 3.485 -3.718 1.00 89.69 90 ASN A O 1
ATOM 684 N N . VAL A 1 91 ? -3.971 3.622 -3.809 1.00 90.75 91 VAL A N 1
ATOM 685 C CA . VAL A 1 91 ? -3.726 2.911 -2.546 1.00 90.75 91 VAL A CA 1
ATOM 686 C C . VAL A 1 91 ? -4.347 3.677 -1.380 1.00 90.75 91 VAL A C 1
ATOM 688 O O . VAL A 1 91 ? -5.116 3.099 -0.618 1.00 90.75 91 VAL A O 1
ATOM 691 N N . TYR A 1 92 ? -4.088 4.983 -1.263 1.00 91.75 92 TYR A N 1
ATOM 692 C CA . TYR A 1 92 ? -4.698 5.805 -0.213 1.00 91.75 92 TYR A CA 1
ATOM 693 C C . TYR A 1 92 ? -6.231 5.773 -0.270 1.00 91.75 92 TYR A C 1
ATOM 695 O O . TYR A 1 92 ? -6.879 5.633 0.764 1.00 91.75 92 TYR A O 1
ATOM 703 N N . ALA A 1 93 ? -6.823 5.866 -1.464 1.00 91.88 93 ALA A N 1
ATOM 704 C CA . ALA A 1 93 ? -8.272 5.800 -1.628 1.00 91.88 93 ALA A CA 1
ATOM 705 C C . ALA A 1 93 ? -8.850 4.444 -1.186 1.00 91.88 93 ALA A C 1
ATOM 707 O O . ALA A 1 93 ? -9.912 4.417 -0.568 1.00 91.88 93 ALA A O 1
ATOM 708 N N . ALA A 1 94 ? -8.153 3.337 -1.461 1.00 92.88 94 ALA A N 1
ATOM 709 C CA . ALA A 1 94 ? -8.549 2.006 -0.999 1.00 92.88 94 ALA A CA 1
ATOM 710 C C . ALA A 1 94 ? -8.501 1.900 0.528 1.00 92.88 94 ALA A C 1
ATOM 712 O O . ALA A 1 94 ? -9.473 1.475 1.143 1.00 92.88 94 ALA A O 1
ATOM 713 N N . VAL A 1 95 ? -7.410 2.372 1.134 1.00 94.19 95 VAL A N 1
ATOM 714 C CA . VAL A 1 95 ? -7.229 2.386 2.592 1.00 94.19 95 VAL A CA 1
ATOM 715 C C . VAL A 1 95 ? -8.290 3.245 3.264 1.00 94.19 95 VAL A C 1
ATOM 717 O O . VAL A 1 95 ? -8.948 2.798 4.192 1.00 94.19 95 VAL A O 1
ATOM 720 N N . LYS A 1 96 ? -8.533 4.456 2.756 1.00 94.44 96 LYS A N 1
ATOM 721 C CA . LYS A 1 96 ? -9.569 5.346 3.286 1.00 94.44 96 LYS A CA 1
ATOM 722 C C . LYS A 1 96 ? -10.973 4.753 3.172 1.00 94.44 96 LYS A C 1
ATOM 724 O O . LYS A 1 96 ? -11.806 5.030 4.023 1.00 94.44 96 LYS A O 1
ATOM 729 N N . LYS A 1 97 ? -11.248 3.979 2.122 1.00 94.69 97 LYS A N 1
ATOM 730 C CA . LYS A 1 97 ? -12.534 3.293 1.955 1.00 94.69 97 LYS A CA 1
ATOM 731 C C . LYS A 1 97 ? -12.697 2.136 2.946 1.00 94.69 97 LYS A C 1
ATOM 733 O O . LYS A 1 97 ? -13.805 1.935 3.426 1.00 94.69 97 LYS A O 1
ATOM 738 N N . ALA A 1 98 ? -11.623 1.397 3.220 1.00 94.75 98 ALA A N 1
ATOM 739 C CA . ALA A 1 98 ? -11.618 0.303 4.190 1.00 94.75 98 ALA A CA 1
ATOM 740 C C . ALA A 1 98 ? -11.659 0.803 5.643 1.00 94.75 98 ALA A C 1
ATOM 742 O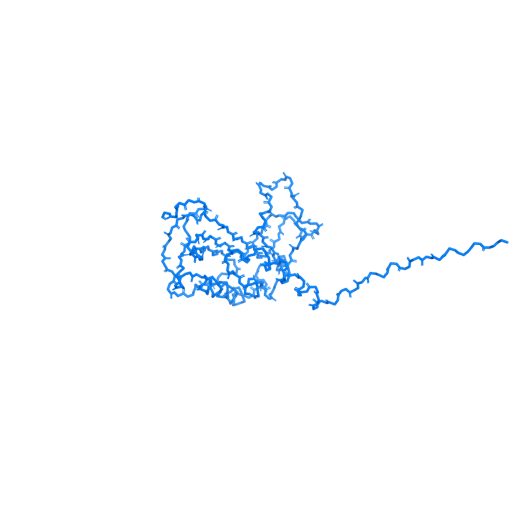 O . ALA A 1 98 ? -12.198 0.125 6.512 1.00 94.75 98 ALA A O 1
ATOM 743 N N . ALA A 1 99 ? -11.094 1.987 5.888 1.00 96.06 99 ALA A N 1
ATOM 744 C CA . ALA A 1 99 ? -10.925 2.539 7.217 1.00 96.06 99 ALA A CA 1
ATOM 745 C C . ALA A 1 99 ? -12.245 2.905 7.908 1.00 96.06 99 ALA A C 1
ATOM 747 O O . ALA A 1 99 ? -13.091 3.597 7.332 1.00 96.06 99 ALA A O 1
ATOM 748 N N . ASP A 1 100 ? -12.359 2.556 9.185 1.00 94.81 100 ASP A N 1
ATOM 749 C CA . ASP A 1 100 ? -13.460 2.945 10.058 1.00 94.81 100 ASP A CA 1
ATOM 750 C C . ASP A 1 100 ? -13.594 4.476 10.086 1.00 94.81 100 ASP A C 1
ATOM 752 O O . ASP A 1 100 ? -12.648 5.222 10.360 1.00 94.81 100 ASP A O 1
ATOM 756 N N . GLY A 1 101 ? -14.777 4.970 9.709 1.00 94.12 101 GLY A N 1
ATOM 757 C CA . GLY A 1 101 ? -15.046 6.407 9.586 1.00 94.12 101 GLY A CA 1
ATOM 758 C C . GLY A 1 101 ? -14.186 7.139 8.541 1.00 94.12 101 GLY A C 1
ATOM 759 O O . GLY A 1 101 ? -14.166 8.370 8.519 1.00 94.12 101 GLY A O 1
ATOM 760 N N . GLY A 1 102 ? -13.461 6.418 7.682 1.00 94.19 102 GLY A N 1
ATOM 761 C CA . GLY A 1 102 ? -12.532 6.986 6.706 1.00 94.19 102 GLY A CA 1
ATOM 762 C C . GLY A 1 102 ? -11.290 7.636 7.322 1.00 94.19 102 GLY A C 1
ATOM 763 O O . GLY A 1 102 ? -10.686 8.521 6.696 1.00 94.19 102 GLY A O 1
ATOM 764 N N . VAL A 1 103 ? -10.927 7.246 8.548 1.00 95.12 103 VAL A N 1
ATOM 765 C CA . VAL A 1 103 ? -9.804 7.816 9.300 1.00 95.12 103 VAL A CA 1
ATOM 766 C C . VAL A 1 103 ? -8.519 7.045 9.002 1.00 95.12 103 VAL A C 1
ATOM 768 O O . VAL A 1 103 ? -8.420 5.846 9.225 1.00 95.12 103 VAL A O 1
ATOM 771 N N . VAL A 1 104 ? -7.504 7.757 8.512 1.00 94.69 104 VAL A N 1
ATOM 772 C CA . VAL A 1 104 ? -6.206 7.179 8.144 1.00 94.69 104 VAL A CA 1
ATOM 773 C C . VAL A 1 104 ? -5.098 8.022 8.752 1.00 94.69 104 VAL A C 1
ATOM 775 O O . VAL A 1 104 ? -5.142 9.250 8.662 1.00 94.69 104 VAL A O 1
ATOM 778 N N . TYR A 1 105 ? -4.081 7.378 9.308 1.00 93.25 105 TYR A N 1
ATOM 779 C CA . TYR A 1 105 ? -2.900 8.011 9.887 1.00 93.25 105 TYR A CA 1
ATOM 780 C C . TYR A 1 105 ? -1.651 7.652 9.089 1.00 93.25 105 TYR A C 1
ATOM 782 O O . TYR A 1 105 ? -1.560 6.581 8.487 1.00 93.25 105 TYR A O 1
ATOM 790 N N . LYS A 1 106 ? -0.653 8.536 9.092 1.00 90.38 106 LYS A N 1
ATOM 791 C CA . LYS A 1 106 ? 0.710 8.146 8.706 1.00 90.38 106 LYS A CA 1
ATOM 792 C C . LYS A 1 106 ? 1.234 7.162 9.751 1.00 90.38 106 LYS A C 1
ATOM 794 O O . LYS A 1 106 ? 1.087 7.433 10.937 1.00 90.38 106 LYS A O 1
ATOM 799 N N . ALA A 1 107 ? 1.879 6.077 9.343 1.00 87.75 107 ALA A N 1
ATOM 800 C CA . ALA A 1 107 ? 2.639 5.269 10.291 1.00 87.75 107 ALA A CA 1
ATOM 801 C C . ALA A 1 107 ? 3.980 5.956 10.601 1.00 87.75 107 ALA A C 1
ATOM 803 O O . ALA A 1 107 ? 4.641 6.470 9.691 1.00 87.75 107 ALA A O 1
ATOM 804 N N . LYS A 1 108 ? 4.386 5.969 11.870 1.00 81.56 108 LYS A N 1
ATOM 805 C CA . LYS A 1 108 ? 5.725 6.378 12.317 1.00 81.56 108 LYS A CA 1
ATOM 806 C C . LYS A 1 108 ? 6.551 5.153 12.719 1.00 81.56 108 LYS A C 1
ATOM 808 O O . LYS A 1 108 ? 6.013 4.094 13.026 1.00 81.56 108 LYS A O 1
ATOM 813 N N . GLY A 1 109 ? 7.873 5.330 12.727 1.00 67.25 109 GLY A N 1
ATOM 814 C CA . GLY A 1 109 ? 8.822 4.291 13.127 1.00 67.25 109 GLY A CA 1
ATOM 815 C C . GLY A 1 109 ? 9.075 3.234 12.047 1.00 67.25 109 GLY A C 1
ATOM 816 O O . GLY A 1 109 ? 8.327 3.097 11.083 1.00 67.25 109 GLY A O 1
ATOM 817 N N . TYR A 1 110 ? 10.168 2.484 12.205 1.00 60.25 110 TYR A N 1
ATOM 818 C CA . TYR A 1 110 ? 10.544 1.404 11.283 1.00 60.25 110 TYR A CA 1
ATOM 819 C C . TYR A 1 110 ? 9.563 0.220 11.344 1.00 60.25 110 TYR A C 1
ATOM 821 O O . TYR A 1 110 ? 9.310 -0.421 10.328 1.00 60.25 110 TYR A O 1
ATOM 829 N N . ALA A 1 111 ? 8.992 -0.039 12.526 1.00 65.88 111 ALA A N 1
ATOM 830 C CA . ALA A 1 111 ? 7.989 -1.079 12.748 1.00 65.88 111 ALA A CA 1
ATOM 831 C C . ALA A 1 111 ? 6.577 -0.668 12.290 1.00 65.88 111 ALA A C 1
ATOM 833 O O . ALA A 1 111 ? 5.753 -1.539 12.014 1.00 65.88 111 ALA A O 1
ATOM 834 N N . GLY A 1 112 ? 6.316 0.640 12.156 1.00 71.12 112 GLY A N 1
ATOM 835 C CA . GLY A 1 112 ? 5.040 1.168 11.679 1.00 71.12 112 GLY A CA 1
ATOM 836 C C . GLY A 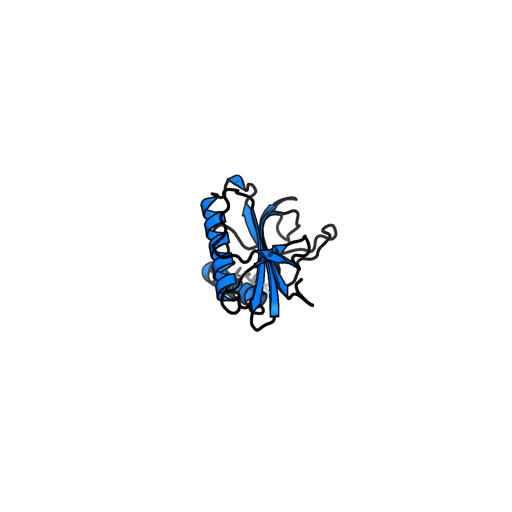1 112 ? 3.888 1.043 12.679 1.00 71.12 112 GLY A C 1
ATOM 837 O O . GLY A 1 112 ? 2.739 0.998 12.257 1.00 71.12 112 GLY A O 1
ATOM 838 N N . ASP A 1 113 ? 4.180 0.955 13.970 1.00 76.31 113 ASP A N 1
ATOM 839 C CA . ASP A 1 113 ? 3.245 0.724 15.079 1.00 76.31 113 ASP A CA 1
ATOM 840 C C . ASP A 1 113 ? 2.848 1.995 15.846 1.00 76.31 113 ASP A C 1
ATOM 842 O O . ASP A 1 113 ? 2.077 1.919 16.797 1.00 76.31 113 ASP A O 1
ATOM 846 N N . GLN A 1 114 ? 3.327 3.160 15.405 1.00 84.25 114 GLN A N 1
ATOM 847 C CA . GLN A 1 114 ? 3.048 4.448 16.040 1.00 84.25 114 GLN A CA 1
ATOM 848 C C . GLN A 1 114 ? 2.187 5.352 15.156 1.00 84.25 114 GLN A C 1
ATOM 850 O O . GLN A 1 114 ? 2.478 5.535 13.963 1.00 84.25 114 GLN A O 1
ATOM 855 N N . LEU A 1 115 ? 1.178 5.991 15.748 1.00 85.31 115 LEU A N 1
ATOM 856 C CA . LEU A 1 115 ? 0.320 6.960 15.078 1.00 85.31 115 LEU A CA 1
ATOM 857 C C . LEU A 1 115 ? 1.089 8.243 14.747 1.00 85.31 115 LEU A C 1
ATOM 859 O O . LEU A 1 115 ? 1.644 8.980 15.572 1.00 85.31 115 LEU A O 1
ATOM 863 N N . GLY A 1 116 ? 1.110 8.538 13.457 1.00 86.88 116 GLY A N 1
ATOM 864 C CA . GLY A 1 116 ? 1.503 9.824 12.929 1.00 86.88 116 GLY A CA 1
ATOM 865 C C . GLY A 1 116 ? 0.355 10.818 12.876 1.00 86.88 116 GLY A C 1
ATOM 866 O O . GLY A 1 116 ? -0.655 10.715 13.563 1.00 86.88 116 GLY A O 1
ATOM 867 N N . GLU A 1 117 ? 0.530 11.821 12.025 1.00 89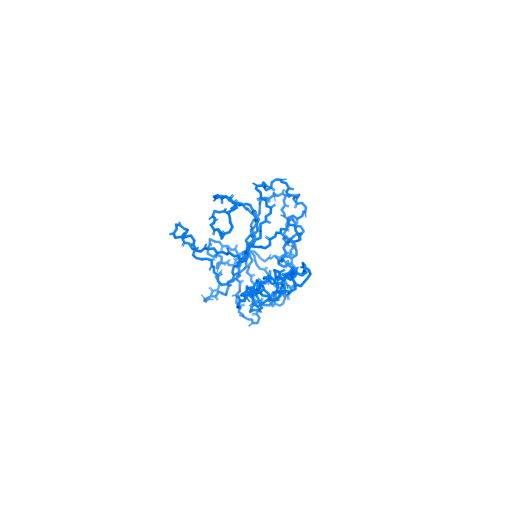.44 117 GLU A N 1
ATOM 868 C CA . GLU A 1 117 ? -0.545 12.753 11.707 1.00 89.44 117 GLU A CA 1
ATOM 869 C C . GLU A 1 117 ? -1.670 12.026 10.967 1.00 89.44 117 GLU A C 1
ATOM 871 O O . GLU A 1 117 ? -1.413 11.181 10.098 1.00 89.44 117 GLU A O 1
ATOM 876 N N . GLN A 1 118 ? -2.910 12.412 11.259 1.00 92.00 118 GLN A N 1
ATOM 877 C CA . GLN A 1 118 ? -4.044 12.024 10.436 1.00 92.00 118 GLN A CA 1
ATOM 878 C C . GLN A 1 118 ? -3.877 12.593 9.021 1.00 92.00 118 GLN A C 1
ATOM 880 O O . GLN A 1 118 ? -3.538 13.761 8.820 1.00 92.00 118 GLN A O 1
ATOM 885 N N . ILE A 1 119 ? -4.146 11.763 8.021 1.00 88.94 119 ILE A N 1
ATOM 886 C CA . ILE A 1 119 ? -4.062 12.122 6.612 1.00 88.94 119 ILE A CA 1
ATOM 887 C C . ILE A 1 119 ? -5.403 12.693 6.165 1.00 88.94 119 ILE A C 1
ATOM 889 O O . ILE A 1 119 ? -6.352 11.967 5.855 1.00 88.94 119 ILE A O 1
ATOM 893 N N . THR A 1 120 ? -5.462 14.017 6.098 1.00 84.00 120 THR A N 1
ATOM 894 C CA . THR A 1 120 ? -6.646 14.766 5.656 1.00 84.00 120 THR A CA 1
ATOM 895 C C . THR A 1 120 ? -6.678 15.002 4.144 1.00 84.00 120 THR A C 1
ATOM 897 O O . THR A 1 120 ? -7.751 15.236 3.591 1.00 84.00 120 THR A O 1
ATOM 900 N N . ALA A 1 121 ? -5.538 14.866 3.458 1.00 79.44 121 ALA A N 1
ATOM 901 C CA . ALA A 1 121 ? -5.408 14.988 2.007 1.00 79.44 121 ALA A CA 1
ATOM 902 C C . ALA A 1 121 ? -4.576 13.838 1.423 1.00 79.44 121 ALA A C 1
ATOM 904 O O . ALA A 1 121 ? -3.630 13.366 2.055 1.00 79.44 121 ALA A O 1
ATOM 905 N N . ALA A 1 122 ? -4.910 13.406 0.204 1.00 74.56 122 ALA A N 1
ATOM 906 C CA . ALA A 1 122 ? -4.167 12.351 -0.477 1.00 74.56 122 ALA A CA 1
ATOM 907 C C . ALA A 1 122 ? -2.696 12.776 -0.672 1.00 74.56 122 ALA A C 1
ATOM 909 O O . ALA A 1 122 ? -2.446 13.871 -1.185 1.00 74.56 122 ALA A O 1
ATOM 910 N N . PRO A 1 123 ? -1.719 11.942 -0.284 1.00 71.38 123 PRO A N 1
ATOM 911 C CA . PRO A 1 123 ? -0.318 12.323 -0.350 1.00 71.38 123 PRO A CA 1
ATOM 912 C C . PRO A 1 123 ? 0.172 12.482 -1.789 1.00 71.38 123 PRO A C 1
ATOM 914 O O . PRO A 1 123 ? -0.272 11.793 -2.712 1.00 71.38 123 PRO A O 1
ATOM 917 N N . THR A 1 124 ? 1.130 13.392 -1.958 1.00 71.25 124 THR A N 1
ATOM 918 C CA . THR A 1 124 ? 1.811 13.651 -3.225 1.00 71.25 124 THR A CA 1
ATOM 919 C C . THR A 1 124 ? 3.293 13.335 -3.138 1.00 71.25 124 THR A C 1
ATOM 921 O O . THR A 1 124 ? 3.947 13.670 -2.154 1.00 71.25 124 THR A O 1
ATOM 924 N N . THR A 1 125 ? 3.832 12.720 -4.183 1.00 67.31 125 THR A N 1
ATOM 925 C CA . THR A 1 125 ? 5.255 12.518 -4.401 1.00 67.31 125 THR A CA 1
ATOM 926 C C . THR A 1 125 ? 5.637 12.998 -5.795 1.00 67.31 125 THR A C 1
ATOM 928 O O . THR A 1 125 ? 4.961 12.731 -6.787 1.00 67.31 125 THR A O 1
ATOM 931 N N . ASP A 1 126 ? 6.741 13.723 -5.852 1.00 64.75 126 ASP A N 1
ATOM 932 C CA . ASP A 1 126 ? 7.455 14.124 -7.059 1.00 64.75 126 ASP A CA 1
ATOM 933 C C . ASP A 1 126 ? 8.595 13.147 -7.397 1.00 64.75 126 ASP A C 1
ATOM 935 O O . ASP A 1 126 ? 9.220 13.248 -8.454 1.00 64.75 126 ASP A O 1
ATOM 939 N N . LYS A 1 127 ? 8.867 12.174 -6.515 1.00 66.00 127 LYS A N 1
ATOM 940 C CA . LYS A 1 127 ? 9.998 11.255 -6.641 1.00 66.00 127 LYS A CA 1
ATOM 941 C C . LYS A 1 127 ? 9.594 9.957 -7.342 1.00 66.00 127 LYS A C 1
ATOM 943 O O . LYS A 1 127 ? 8.551 9.383 -7.034 1.00 66.00 127 LYS A O 1
ATOM 948 N N . PRO A 1 128 ? 10.456 9.424 -8.229 1.00 57.47 128 PRO A N 1
ATOM 949 C CA . PRO A 1 128 ? 10.217 8.134 -8.869 1.00 57.47 128 PRO A CA 1
ATOM 950 C C . PRO A 1 128 ? 10.303 6.975 -7.867 1.00 57.47 128 PRO A C 1
ATOM 952 O O . PRO A 1 128 ? 9.658 5.954 -8.075 1.00 57.47 128 PRO A O 1
ATOM 955 N N . ALA A 1 129 ? 11.058 7.137 -6.771 1.00 61.53 129 ALA A N 1
ATOM 956 C CA . ALA A 1 129 ? 11.076 6.211 -5.644 1.00 61.53 129 ALA A CA 1
ATOM 957 C C . ALA A 1 129 ? 10.286 6.792 -4.467 1.00 61.53 129 ALA A C 1
ATOM 959 O O . ALA A 1 129 ? 10.607 7.880 -3.986 1.00 61.53 129 ALA A O 1
ATOM 960 N N . ALA A 1 130 ? 9.296 6.054 -3.978 1.00 73.12 130 ALA A N 1
ATOM 961 C CA . ALA A 1 130 ? 8.464 6.477 -2.861 1.00 73.12 130 ALA A CA 1
ATOM 962 C C . ALA A 1 130 ? 8.079 5.271 -2.008 1.00 73.12 130 ALA A C 1
ATOM 964 O O . ALA A 1 130 ? 7.887 4.172 -2.521 1.00 73.12 130 ALA A O 1
ATOM 965 N N . THR A 1 131 ? 7.985 5.460 -0.697 1.00 79.69 131 THR A N 1
ATOM 966 C CA . THR A 1 131 ? 7.370 4.490 0.211 1.00 79.69 131 THR A CA 1
ATOM 967 C C . THR A 1 131 ? 6.400 5.238 1.103 1.00 79.69 131 THR A C 1
ATOM 969 O O . THR A 1 131 ? 6.751 6.273 1.664 1.00 79.69 131 THR A O 1
ATOM 972 N N . VAL A 1 132 ? 5.178 4.731 1.188 1.00 84.69 132 VAL A N 1
ATOM 973 C CA . VAL A 1 132 ? 4.134 5.233 2.073 1.00 84.69 132 VAL A CA 1
ATOM 974 C C . VAL A 1 132 ? 3.779 4.143 3.066 1.00 84.69 132 VAL A C 1
ATOM 976 O O . VAL A 1 132 ? 3.781 2.963 2.720 1.00 84.69 132 VAL A O 1
ATOM 979 N N . MET A 1 133 ? 3.494 4.551 4.297 1.00 89.19 133 MET A N 1
ATOM 980 C CA . MET A 1 133 ? 3.012 3.659 5.340 1.00 89.19 133 MET A CA 1
ATOM 981 C C . MET A 1 133 ? 1.801 4.300 6.009 1.00 89.19 133 MET A C 1
ATOM 983 O O . MET A 1 133 ? 1.880 5.454 6.447 1.00 89.19 133 MET A O 1
ATOM 987 N N . TYR A 1 134 ? 0.692 3.569 6.068 1.00 91.94 134 TYR A N 1
ATOM 988 C CA . TYR A 1 134 ? -0.550 4.032 6.679 1.00 91.94 134 TYR A CA 1
ATOM 989 C C . TYR A 1 134 ? -0.982 3.117 7.812 1.00 91.94 134 TYR A C 1
ATOM 991 O O . TYR A 1 134 ? -0.813 1.903 7.728 1.00 91.94 134 TYR A O 1
ATOM 999 N N . LEU A 1 135 ? -1.585 3.727 8.826 1.00 93.88 135 LEU A N 1
ATOM 1000 C CA . LEU A 1 135 ? -2.311 3.064 9.897 1.00 93.88 135 LEU A CA 1
ATOM 1001 C C . LEU A 1 135 ? -3.793 3.406 9.778 1.00 93.88 135 LEU A C 1
ATOM 1003 O O . LEU A 1 135 ? -4.154 4.568 9.572 1.00 93.88 135 LEU A O 1
ATOM 1007 N N . TYR A 1 136 ? -4.645 2.401 9.898 1.00 95.31 136 TYR A N 1
ATOM 1008 C CA . TYR A 1 136 ? -6.094 2.558 9.875 1.00 95.31 136 TYR A CA 1
ATOM 1009 C C . TYR A 1 136 ? -6.746 1.437 10.677 1.00 95.31 136 TYR A C 1
ATOM 1011 O O . TYR A 1 136 ? -6.154 0.370 10.842 1.00 95.31 136 TYR A O 1
ATOM 1019 N N . GLN A 1 137 ? -7.951 1.691 11.175 1.00 95.31 137 GLN A N 1
ATOM 1020 C CA . GLN A 1 137 ? -8.787 0.641 11.744 1.00 95.31 137 GLN A CA 1
ATOM 1021 C C . GLN A 1 137 ? -9.738 0.111 10.683 1.00 95.31 137 GLN A C 1
ATOM 1023 O O . GLN A 1 137 ? -10.225 0.894 9.874 1.00 95.31 137 GLN A O 1
ATOM 1028 N N . HIS A 1 138 ? -9.999 -1.186 10.692 1.00 95.00 138 HIS A N 1
ATOM 1029 C CA . HIS A 1 138 ? -11.085 -1.805 9.946 1.00 95.00 138 HIS A CA 1
ATOM 1030 C C . HIS A 1 138 ? -11.765 -2.804 10.879 1.00 95.00 138 HIS A C 1
ATOM 1032 O O . HIS A 1 138 ? -11.091 -3.666 11.449 1.00 95.00 138 HIS A O 1
ATOM 1038 N N . ASP A 1 139 ? -13.069 -2.640 11.096 1.00 94.12 139 ASP A N 1
ATOM 1039 C CA . ASP A 1 139 ? -13.843 -3.419 12.069 1.00 94.12 139 ASP A CA 1
ATOM 1040 C C . ASP A 1 139 ? -13.223 -3.387 13.486 1.00 94.12 139 ASP A C 1
ATOM 1042 O O . ASP A 1 139 ? -13.208 -4.376 14.223 1.00 94.12 139 ASP A O 1
ATOM 1046 N N . GLY A 1 140 ? -12.679 -2.230 13.883 1.00 90.69 140 GLY A N 1
ATOM 1047 C CA . GLY A 1 140 ? -12.049 -2.005 15.187 1.00 90.69 140 GLY A CA 1
ATOM 1048 C C . GLY A 1 140 ? -10.631 -2.571 15.339 1.00 90.69 140 GLY A C 1
ATOM 1049 O O . GLY A 1 140 ? -9.981 -2.298 16.353 1.00 90.69 140 GLY A O 1
ATOM 1050 N N . VAL A 1 141 ? -10.117 -3.302 14.346 1.00 92.62 141 VAL A N 1
ATOM 1051 C CA . VAL A 1 141 ? -8.760 -3.870 14.342 1.00 92.62 141 VAL A CA 1
ATOM 1052 C C . VAL A 1 141 ? -7.803 -2.939 13.608 1.00 92.62 141 VAL A C 1
ATOM 1054 O O . VAL A 1 141 ? -8.128 -2.410 12.548 1.00 92.62 141 VAL A O 1
ATOM 1057 N N . TRP A 1 142 ? -6.612 -2.723 14.167 1.00 93.69 142 TRP A N 1
ATOM 1058 C CA . TRP A 1 142 ? -5.595 -1.872 13.555 1.00 93.69 142 TRP A CA 1
ATOM 1059 C C . TRP A 1 142 ? -4.786 -2.611 12.492 1.00 93.69 142 TRP A C 1
ATOM 1061 O O . TRP A 1 142 ? -4.267 -3.702 12.728 1.00 93.69 142 TRP A O 1
ATOM 1071 N N . PHE A 1 143 ? -4.588 -1.950 11.356 1.00 92.94 143 PHE A N 1
ATOM 1072 C CA . PHE A 1 143 ? -3.778 -2.439 10.249 1.00 92.94 143 PHE A CA 1
ATOM 1073 C C . PHE A 1 143 ? -2.706 -1.428 9.862 1.00 92.94 143 PHE A C 1
ATOM 1075 O O . PHE A 1 143 ? -2.970 -0.228 9.752 1.00 92.94 143 PHE A O 1
ATOM 1082 N N . ASN A 1 144 ? -1.503 -1.931 9.594 1.00 91.88 144 ASN A N 1
ATOM 1083 C CA . ASN A 1 144 ? -0.453 -1.202 8.900 1.00 91.88 144 ASN A CA 1
ATOM 1084 C C . ASN A 1 144 ? -0.401 -1.657 7.443 1.00 91.88 144 ASN A C 1
ATOM 1086 O O . ASN A 1 144 ? -0.294 -2.848 7.172 1.00 91.88 144 ASN A O 1
ATOM 1090 N N . ILE A 1 145 ? -0.419 -0.720 6.503 1.00 91.06 145 ILE A N 1
ATOM 1091 C CA . ILE A 1 145 ? -0.067 -0.994 5.109 1.00 91.06 145 ILE A CA 1
ATOM 1092 C C . ILE A 1 145 ? 1.187 -0.217 4.735 1.00 91.06 145 ILE A C 1
ATOM 1094 O O . ILE A 1 145 ? 1.241 1.001 4.896 1.00 91.06 145 ILE A O 1
ATOM 1098 N N . SER A 1 146 ? 2.167 -0.915 4.171 1.00 89.12 146 SER A N 1
ATOM 1099 C CA . SER A 1 146 ? 3.380 -0.351 3.591 1.00 89.12 146 SER A CA 1
ATOM 1100 C C . SER A 1 146 ? 3.381 -0.591 2.089 1.00 89.12 146 SER A C 1
ATOM 1102 O O . SER A 1 146 ? 3.270 -1.728 1.635 1.00 89.12 146 SER A O 1
ATOM 1104 N N . VAL A 1 147 ? 3.507 0.478 1.305 1.00 87.69 147 VAL A N 1
ATOM 1105 C CA . VAL A 1 147 ? 3.620 0.406 -0.155 1.00 87.69 147 VAL A CA 1
ATOM 1106 C C . VAL A 1 147 ? 4.841 1.179 -0.602 1.00 87.69 147 VAL A C 1
ATOM 1108 O O . VAL A 1 147 ? 4.939 2.382 -0.368 1.00 87.69 147 VAL A O 1
ATOM 1111 N N . GLY A 1 148 ? 5.763 0.508 -1.285 1.00 82.25 148 GLY A N 1
ATOM 1112 C CA . GLY A 1 148 ? 6.967 1.128 -1.825 1.00 82.25 148 GLY A CA 1
ATOM 1113 C C . GLY A 1 148 ? 7.134 0.870 -3.311 1.00 82.25 148 GLY A C 1
ATOM 1114 O O . GLY A 1 148 ? 7.035 -0.269 -3.728 1.00 82.25 148 GLY A O 1
ATOM 1115 N N . HIS A 1 149 ? 7.442 1.901 -4.100 1.00 84.56 149 HIS A N 1
ATOM 1116 C CA . HIS A 1 149 ? 8.058 1.768 -5.421 1.00 84.56 149 HIS A CA 1
ATOM 1117 C C . HIS A 1 149 ? 9.545 2.106 -5.281 1.00 84.56 149 HIS A C 1
ATOM 1119 O O . HIS A 1 149 ? 9.896 3.268 -5.067 1.00 84.56 149 HIS A O 1
ATOM 1125 N N . LYS A 1 150 ? 10.423 1.100 -5.304 1.00 76.19 150 LYS A N 1
ATOM 1126 C CA . LYS A 1 150 ? 11.865 1.267 -5.065 1.00 76.19 150 LYS A CA 1
ATOM 1127 C C . LYS A 1 150 ? 12.671 0.101 -5.629 1.00 76.19 150 LYS A C 1
ATOM 1129 O O . LYS A 1 150 ? 12.131 -0.846 -6.194 1.00 76.19 150 LYS A O 1
ATOM 1134 N N . ALA A 1 151 ? 13.986 0.186 -5.468 1.00 70.25 151 ALA A N 1
ATOM 1135 C CA . ALA A 1 151 ? 14.843 -0.969 -5.645 1.00 70.25 151 ALA A CA 1
ATOM 1136 C C . ALA A 1 151 ? 14.682 -1.948 -4.480 1.00 70.25 151 ALA A C 1
ATOM 1138 O O . ALA A 1 151 ? 14.773 -1.556 -3.315 1.00 70.25 151 ALA A O 1
ATOM 1139 N N . TYR A 1 152 ? 14.506 -3.217 -4.815 1.00 71.00 152 TYR A N 1
ATOM 1140 C CA . TYR A 1 152 ? 14.419 -4.323 -3.881 1.00 71.00 152 TYR A CA 1
ATOM 1141 C C . TYR A 1 152 ? 15.551 -5.317 -4.161 1.00 71.00 152 TYR A C 1
ATOM 1143 O O . TYR A 1 152 ? 15.902 -5.591 -5.311 1.00 71.00 152 TYR A O 1
ATOM 1151 N N . TYR A 1 153 ? 16.105 -5.871 -3.087 1.00 67.50 153 TYR A N 1
ATOM 1152 C CA . TYR A 1 153 ? 17.115 -6.926 -3.124 1.00 67.50 153 TYR A CA 1
ATOM 1153 C C . TYR A 1 153 ? 16.447 -8.216 -2.644 1.00 67.50 153 TYR A C 1
ATOM 1155 O O . TYR A 1 153 ? 16.356 -8.477 -1.446 1.00 67.50 153 TYR A O 1
ATOM 1163 N N . ARG A 1 154 ? 15.865 -8.969 -3.582 1.00 67.06 154 ARG A N 1
ATOM 1164 C CA . ARG A 1 154 ? 15.148 -10.232 -3.337 1.00 67.06 154 ARG A CA 1
ATOM 1165 C C . ARG A 1 154 ? 15.435 -11.197 -4.483 1.00 67.06 154 ARG A C 1
ATOM 1167 O O . ARG A 1 154 ? 15.568 -10.758 -5.623 1.00 67.06 154 ARG A O 1
ATOM 1174 N N . LYS A 1 155 ? 15.481 -12.497 -4.191 1.00 60.50 155 LYS A N 1
ATOM 1175 C CA . LYS A 1 155 ? 15.617 -13.548 -5.207 1.00 60.50 155 LYS A CA 1
ATOM 1176 C C . LYS A 1 155 ? 14.245 -14.118 -5.546 1.00 60.50 155 LYS A C 1
ATOM 1178 O O . LYS A 1 155 ? 13.481 -14.459 -4.653 1.00 60.50 155 LYS A O 1
ATOM 1183 N N . PHE A 1 156 ? 13.948 -14.266 -6.829 1.00 64.75 156 PHE A N 1
ATOM 1184 C CA . PHE A 1 156 ? 12.726 -14.921 -7.301 1.00 64.75 156 PHE A CA 1
ATOM 1185 C C . PHE A 1 156 ? 13.067 -16.199 -8.063 1.00 64.75 156 PHE A C 1
ATOM 1187 O O . PHE A 1 156 ? 14.236 -16.489 -8.330 1.00 64.75 156 PHE A O 1
ATOM 1194 N N . THR A 1 157 ? 12.045 -16.989 -8.398 1.00 60.25 157 THR A N 1
ATOM 1195 C CA . THR A 1 157 ? 12.210 -18.184 -9.242 1.00 60.25 157 THR A CA 1
ATOM 1196 C C . THR A 1 157 ? 12.779 -17.829 -10.609 1.00 60.25 157 THR A C 1
ATOM 1198 O O . THR A 1 157 ? 13.682 -18.515 -11.088 1.00 60.25 157 THR A O 1
ATOM 1201 N N . LYS A 1 158 ? 12.277 -16.742 -11.198 1.00 64.81 158 LYS A N 1
ATOM 1202 C CA . LYS A 1 158 ? 12.828 -16.124 -12.400 1.00 64.81 158 LYS A CA 1
ATOM 1203 C C . LYS A 1 158 ? 13.965 -15.176 -12.022 1.00 64.81 158 LYS A C 1
ATOM 1205 O O . LYS A 1 158 ? 13.870 -14.451 -11.034 1.00 64.81 158 LYS A O 1
ATOM 1210 N N . ASP A 1 159 ? 15.027 -15.176 -12.821 1.00 68.56 159 ASP A N 1
ATOM 1211 C CA . ASP A 1 159 ? 16.132 -14.241 -12.642 1.00 68.56 159 ASP A CA 1
ATOM 1212 C C . ASP A 1 159 ? 15.719 -12.839 -13.118 1.00 68.56 159 ASP A C 1
ATOM 1214 O O . ASP A 1 159 ? 15.483 -12.612 -14.306 1.00 68.56 159 ASP A O 1
ATOM 1218 N N . TYR A 1 160 ? 15.589 -11.915 -12.167 1.00 64.12 160 TYR A N 1
ATOM 1219 C CA . TYR A 1 160 ? 15.376 -10.486 -12.411 1.00 64.12 160 TYR A CA 1
ATOM 1220 C C . TYR A 1 160 ? 16.649 -9.665 -12.121 1.00 64.12 160 TYR A C 1
ATOM 1222 O O . TYR A 1 160 ? 16.586 -8.434 -12.106 1.00 64.12 160 TYR A O 1
ATOM 1230 N N . GLY A 1 161 ? 17.789 -10.331 -11.897 1.00 65.25 161 GLY A N 1
ATOM 1231 C CA . GLY A 1 161 ? 19.029 -9.760 -11.376 1.00 65.25 161 GLY A CA 1
ATOM 1232 C C . GLY A 1 161 ? 19.088 -9.741 -9.842 1.00 65.25 161 GLY A C 1
ATOM 1233 O O . GLY A 1 161 ? 18.093 -9.960 -9.153 1.00 65.25 161 GLY A O 1
ATOM 1234 N N . GLU A 1 162 ? 20.267 -9.437 -9.286 1.00 62.69 162 GLU A N 1
ATOM 1235 C CA . GLU A 1 162 ? 20.483 -9.301 -7.828 1.00 62.69 162 GLU A CA 1
ATOM 1236 C C . GLU A 1 162 ? 19.713 -8.122 -7.205 1.00 62.69 162 GLU A C 1
ATOM 1238 O O . GLU A 1 162 ? 19.450 -8.084 -6.001 1.00 62.69 162 GLU A O 1
ATOM 1243 N N . LYS A 1 163 ? 19.344 -7.155 -8.045 1.00 66.81 163 LYS A N 1
ATOM 1244 C CA . LYS A 1 163 ? 18.559 -5.972 -7.717 1.00 66.81 163 LYS A CA 1
ATOM 1245 C C . LYS A 1 163 ? 17.473 -5.834 -8.769 1.00 66.81 163 LYS A C 1
ATOM 1247 O O . LYS A 1 163 ? 17.778 -5.761 -9.957 1.00 66.81 163 LYS A O 1
ATOM 1252 N N . TRP A 1 164 ? 16.228 -5.717 -8.333 1.00 74.75 164 TRP A N 1
ATOM 1253 C CA . TRP A 1 164 ? 15.105 -5.437 -9.219 1.00 74.75 164 TRP A CA 1
ATOM 1254 C C . TRP A 1 164 ? 14.403 -4.157 -8.771 1.00 74.75 164 TRP A C 1
ATOM 1256 O O . TRP A 1 164 ? 14.448 -3.785 -7.596 1.00 74.75 164 TRP A O 1
ATOM 1266 N N . ILE A 1 165 ? 13.782 -3.452 -9.712 1.00 75.25 165 ILE A N 1
ATOM 1267 C CA . ILE A 1 165 ? 12.943 -2.300 -9.399 1.00 75.25 165 ILE A CA 1
ATOM 1268 C C . ILE A 1 165 ? 11.492 -2.740 -9.466 1.00 75.25 165 ILE A C 1
ATOM 1270 O O . ILE A 1 165 ? 11.057 -3.365 -10.440 1.00 75.25 165 ILE A O 1
ATOM 1274 N N . GLY A 1 166 ? 10.732 -2.375 -8.446 1.00 83.69 166 GLY A N 1
ATOM 1275 C CA . GLY A 1 166 ? 9.298 -2.503 -8.544 1.00 83.69 166 GLY A CA 1
ATOM 1276 C C . GLY A 1 166 ? 8.556 -2.030 -7.332 1.00 83.69 166 GLY A C 1
ATOM 1277 O O . GLY A 1 166 ? 9.026 -1.148 -6.615 1.00 83.69 166 GLY A O 1
ATOM 1278 N N . VAL A 1 167 ? 7.355 -2.569 -7.178 1.00 83.94 167 VAL A N 1
ATOM 1279 C CA . VAL A 1 167 ? 6.433 -2.223 -6.110 1.00 83.94 167 VAL A CA 1
ATOM 1280 C C . VAL A 1 167 ? 6.351 -3.375 -5.122 1.00 83.94 167 VAL A C 1
ATOM 1282 O O . VAL A 1 167 ? 6.096 -4.500 -5.534 1.00 83.94 167 VAL A O 1
ATOM 1285 N N . GLY A 1 168 ? 6.560 -3.104 -3.839 1.00 86.06 168 GLY A N 1
ATOM 1286 C CA . GLY A 1 168 ? 6.261 -4.029 -2.747 1.00 86.06 168 GLY A CA 1
ATOM 1287 C C . GLY A 1 168 ? 5.107 -3.493 -1.913 1.00 86.06 168 GLY A C 1
ATOM 1288 O O . GLY A 1 168 ? 5.078 -2.298 -1.608 1.00 86.06 168 GLY A O 1
ATOM 1289 N N . ILE A 1 169 ? 4.173 -4.372 -1.572 1.00 87.56 169 ILE A N 1
ATOM 1290 C CA . ILE A 1 169 ? 3.016 -4.094 -0.722 1.00 87.56 169 ILE A CA 1
ATOM 1291 C C . ILE A 1 169 ? 3.045 -5.089 0.426 1.00 87.56 169 ILE A C 1
ATOM 1293 O O . ILE A 1 169 ? 3.114 -6.290 0.177 1.00 87.56 169 ILE A O 1
ATOM 1297 N N . THR A 1 170 ? 2.942 -4.594 1.652 1.00 87.75 170 THR A N 1
ATOM 1298 C CA . THR A 1 170 ? 2.780 -5.408 2.859 1.00 87.75 170 THR A CA 1
ATOM 1299 C C . THR A 1 170 ? 1.600 -4.863 3.644 1.00 87.75 170 THR A C 1
ATOM 1301 O O . THR A 1 170 ? 1.510 -3.647 3.823 1.00 87.75 170 THR A O 1
ATOM 1304 N N . VAL A 1 171 ? 0.708 -5.730 4.115 1.00 88.19 171 VAL A N 1
ATOM 1305 C CA . VAL A 1 171 ? -0.417 -5.347 4.982 1.00 88.19 171 VAL A CA 1
ATOM 1306 C C . VAL A 1 171 ? -0.366 -6.198 6.230 1.00 88.19 171 VAL A C 1
ATOM 1308 O O . VAL A 1 171 ? -0.459 -7.401 6.113 1.00 88.19 171 VAL A O 1
ATOM 1311 N N . LYS A 1 172 ? -0.253 -5.605 7.411 1.00 88.12 172 LYS A N 1
ATOM 1312 C CA . LYS A 1 172 ? -0.077 -6.334 8.663 1.00 88.12 172 LYS A CA 1
ATOM 1313 C C . LYS A 1 172 ? -1.164 -5.955 9.658 1.00 88.12 172 LYS A C 1
ATOM 1315 O O . LYS A 1 172 ? -1.395 -4.772 9.899 1.00 88.12 172 LYS A O 1
ATOM 1320 N N . GLU A 1 173 ? -1.784 -6.959 10.267 1.00 88.50 173 GLU A N 1
ATOM 1321 C CA . GLU A 1 173 ? -2.590 -6.778 11.476 1.00 88.50 173 GLU A CA 1
ATOM 1322 C C . GLU A 1 173 ? -1.685 -6.404 12.659 1.00 88.50 173 GLU A C 1
ATOM 1324 O O . GLU A 1 173 ? -0.666 -7.055 12.924 1.00 88.50 173 GLU A O 1
ATOM 1329 N N . MET A 1 174 ? -2.040 -5.338 13.370 1.00 85.69 174 MET A N 1
ATOM 1330 C CA . MET A 1 174 ? -1.269 -4.841 14.502 1.00 85.69 174 MET A CA 1
ATOM 1331 C C . MET A 1 174 ? -1.739 -5.526 15.782 1.00 85.69 174 MET A C 1
ATOM 1333 O O . MET A 1 174 ? -2.826 -5.268 16.291 1.00 85.69 174 MET A O 1
ATOM 1337 N N . LEU A 1 175 ? -0.891 -6.410 16.307 1.00 76.25 175 LEU A N 1
ATOM 1338 C CA . LEU A 1 175 ? -1.129 -7.078 17.581 1.00 76.25 175 LEU A CA 1
ATOM 1339 C C . LEU A 1 175 ? -0.686 -6.158 18.724 1.00 76.25 175 LEU A C 1
ATOM 1341 O O . LEU A 1 175 ? 0.511 -5.954 18.919 1.00 76.25 175 LEU A O 1
ATOM 1345 N N . GLY A 1 176 ? -1.647 -5.628 19.481 1.00 71.69 176 GLY A N 1
ATOM 1346 C CA . GLY A 1 176 ? -1.398 -4.749 20.628 1.00 71.69 176 GLY A CA 1
ATOM 1347 C C . GLY A 1 176 ? -1.942 -3.334 20.436 1.00 71.69 176 GLY A C 1
ATOM 1348 O O . GLY A 1 176 ? -2.653 -3.051 19.474 1.00 71.69 176 GLY A O 1
ATOM 1349 N N . ALA A 1 177 ? -1.645 -2.452 21.390 1.00 70.69 177 ALA A N 1
ATOM 1350 C CA . ALA A 1 177 ? -2.014 -1.047 21.275 1.00 70.69 177 ALA A CA 1
ATOM 1351 C C . ALA A 1 177 ? -1.152 -0.370 20.201 1.00 70.69 177 ALA A C 1
ATOM 1353 O O . ALA A 1 177 ? 0.056 -0.587 20.148 1.00 70.69 177 ALA A O 1
ATOM 1354 N N . VAL A 1 178 ? -1.784 0.448 19.363 1.00 75.81 178 VAL A N 1
ATOM 1355 C CA . VAL A 1 178 ? -1.074 1.402 18.509 1.00 75.81 178 VAL A CA 1
ATOM 1356 C C . VAL A 1 178 ? -0.874 2.670 19.338 1.00 75.81 178 VAL A C 1
ATOM 1358 O O . VAL A 1 178 ? -1.855 3.211 19.856 1.00 75.81 178 VAL A O 1
ATOM 1361 N N . GLU A 1 179 ? 0.383 3.083 19.506 1.00 72.81 179 GLU A N 1
ATOM 1362 C CA . GLU A 1 179 ? 0.794 4.204 20.374 1.00 72.81 179 GLU A CA 1
ATOM 1363 C C . GLU A 1 179 ? 0.818 5.557 19.654 1.00 72.81 179 GLU A C 1
ATOM 1365 O O . GLU A 1 179 ? 1.228 5.613 18.470 1.00 72.81 179 GLU A O 1
#